Protein AF-A0A2K3L8I5-F1 (afdb_monomer_lite)

InterPro domains:
  IPR056755 dsRNA binding domain [PF24995] (23-91)

Foldseek 3Di:
DDDDPDPPPDPPDPDDQLLRVCCVVQNPQKDKDKDWDWDFDPPDDPPDPDRDTDQTWIKIWIGHPVDIDIFDTHNDRVVNSSRRSVVVVVVVVVVVVVVVPD

Structure (mmCIF, N/CA/C/O backbone):
data_AF-A0A2K3L8I5-F1
#
_entry.id   AF-A0A2K3L8I5-F1
#
loop_
_atom_site.group_PDB
_atom_site.id
_atom_site.type_symbol
_atom_site.label_atom_id
_atom_site.label_alt_id
_atom_site.label_comp_id
_atom_site.label_asym_id
_atom_site.label_entity_id
_atom_site.label_seq_id
_atom_site.pdbx_PDB_ins_code
_atom_site.Cartn_x
_atom_site.Cartn_y
_atom_site.Cartn_z
_atom_site.occupancy
_atom_site.B_iso_or_equiv
_atom_site.auth_seq_id
_atom_site.auth_comp_id
_atom_site.auth_asym_id
_atom_site.auth_atom_id
_atom_site.pdbx_PDB_model_num
ATOM 1 N N . MET A 1 1 ? 7.450 28.477 50.857 1.00 44.06 1 MET A N 1
ATOM 2 C CA . MET A 1 1 ? 7.289 27.046 50.527 1.00 44.06 1 MET A CA 1
ATOM 3 C C . MET A 1 1 ? 6.580 26.993 49.181 1.00 44.06 1 MET A C 1
ATOM 5 O O . MET A 1 1 ? 5.362 27.071 49.145 1.00 44.06 1 MET A O 1
ATOM 9 N N . GLU A 1 2 ? 7.333 27.034 48.082 1.00 43.00 2 GLU A N 1
ATOM 10 C CA . GLU A 1 2 ? 6.768 27.037 46.725 1.00 43.00 2 GLU A CA 1
ATOM 11 C C . GLU A 1 2 ? 6.239 25.645 46.363 1.00 43.00 2 GLU A C 1
ATOM 13 O O . GLU A 1 2 ? 6.959 24.645 46.414 1.00 43.00 2 GLU A O 1
ATOM 18 N N . THR A 1 3 ? 4.957 25.583 46.016 1.00 41.69 3 THR A N 1
ATOM 19 C CA . THR A 1 3 ? 4.267 24.403 45.498 1.00 41.69 3 THR A CA 1
ATOM 20 C C . THR A 1 3 ? 4.784 24.099 44.096 1.00 41.69 3 THR A C 1
ATOM 22 O O . THR A 1 3 ? 4.517 24.828 43.145 1.00 41.69 3 THR A O 1
ATOM 25 N N . LYS A 1 4 ? 5.540 23.008 43.963 1.00 43.47 4 LYS A N 1
ATOM 26 C CA . LYS A 1 4 ? 5.978 22.478 42.671 1.00 43.47 4 LYS A CA 1
ATOM 27 C C . LYS A 1 4 ? 4.760 21.922 41.931 1.00 43.47 4 LYS A C 1
ATOM 29 O O . LYS A 1 4 ? 4.215 20.890 42.314 1.00 43.47 4 LYS A O 1
ATOM 34 N N . GLU A 1 5 ? 4.341 22.609 40.873 1.00 50.31 5 GLU A N 1
ATOM 35 C CA . GLU A 1 5 ? 3.359 22.101 39.920 1.00 50.31 5 GLU A CA 1
ATOM 36 C C . GLU A 1 5 ? 3.901 20.834 39.253 1.00 50.31 5 GLU A C 1
ATOM 38 O O . GLU A 1 5 ? 4.870 20.845 38.488 1.00 50.31 5 GLU A O 1
ATOM 43 N N . GLN A 1 6 ? 3.269 19.707 39.562 1.00 45.47 6 GLN A N 1
ATOM 44 C CA . GLN A 1 6 ? 3.564 18.433 38.936 1.00 45.47 6 GLN A CA 1
ATOM 45 C C . GLN A 1 6 ? 2.909 18.414 37.551 1.00 45.47 6 GLN A C 1
ATOM 47 O O . GLN A 1 6 ? 1.729 18.096 37.412 1.00 45.47 6 GLN A O 1
ATOM 52 N N . ARG A 1 7 ? 3.675 18.768 36.509 1.00 52.22 7 ARG A N 1
ATOM 53 C CA . ARG A 1 7 ? 3.277 18.522 35.113 1.00 52.22 7 ARG A CA 1
ATOM 54 C C . ARG A 1 7 ? 3.022 17.028 34.941 1.00 52.22 7 ARG A C 1
ATOM 56 O O . ARG A 1 7 ? 3.957 16.229 34.915 1.00 52.22 7 ARG A O 1
ATOM 63 N N . VAL A 1 8 ? 1.752 16.663 34.796 1.00 47.78 8 VAL A N 1
ATOM 64 C CA . VAL A 1 8 ? 1.338 15.331 34.362 1.00 47.78 8 VAL A CA 1
ATOM 65 C C . VAL A 1 8 ? 1.865 15.137 32.941 1.00 47.78 8 VAL A C 1
ATOM 67 O O . VAL A 1 8 ? 1.308 15.653 31.974 1.00 47.78 8 VAL A O 1
ATOM 70 N N . VAL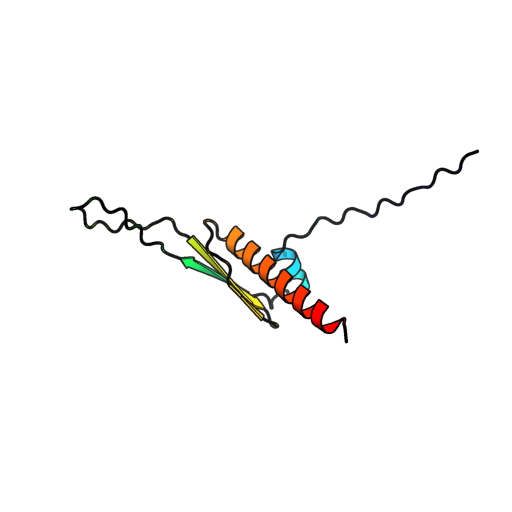 A 1 9 ? 2.989 14.432 32.812 1.00 50.78 9 VAL A N 1
ATOM 71 C CA . VAL A 1 9 ? 3.478 13.953 31.519 1.00 50.78 9 VAL A CA 1
ATOM 72 C C . VAL A 1 9 ? 2.485 12.897 31.054 1.00 50.78 9 VAL A C 1
ATOM 74 O O . VAL A 1 9 ? 2.482 11.772 31.551 1.00 50.78 9 VAL A O 1
ATOM 77 N N . ALA A 1 10 ? 1.611 13.278 30.121 1.00 56.31 10 ALA A N 1
ATOM 78 C CA . ALA A 1 10 ? 0.764 12.326 29.424 1.00 56.31 10 ALA A CA 1
ATOM 79 C C . ALA A 1 10 ? 1.662 11.222 28.826 1.00 56.31 10 ALA A C 1
ATOM 81 O O . ALA A 1 10 ? 2.673 11.545 28.189 1.00 56.31 10 ALA A O 1
ATOM 82 N N . PRO A 1 11 ? 1.350 9.932 29.039 1.00 50.97 11 PRO A N 1
ATOM 83 C CA . PRO A 1 11 ? 2.165 8.853 28.506 1.00 50.97 11 PRO A CA 1
ATOM 84 C C . PRO A 1 11 ? 2.251 8.991 26.984 1.00 50.97 11 PRO A C 1
ATOM 86 O O . PRO A 1 11 ? 1.226 9.068 26.302 1.00 50.97 11 PRO A O 1
ATOM 89 N N . LYS A 1 12 ? 3.482 9.048 26.456 1.00 54.22 12 LYS A N 1
ATOM 90 C CA . LYS A 1 12 ? 3.759 9.067 25.015 1.00 54.22 12 LYS A CA 1
ATOM 91 C C . LYS A 1 12 ? 3.219 7.769 24.416 1.00 54.22 12 LYS A C 1
ATOM 93 O O . LYS A 1 12 ? 3.898 6.745 24.446 1.00 54.22 12 LYS A O 1
ATOM 98 N N . LYS A 1 13 ? 1.984 7.789 23.913 1.00 55.25 13 LYS A N 1
ATOM 99 C CA . LYS A 1 13 ? 1.454 6.678 23.119 1.00 55.25 13 LYS A CA 1
ATOM 100 C C . LYS A 1 13 ? 2.392 6.507 21.917 1.00 55.25 13 LYS A C 1
ATOM 102 O O . LYS A 1 13 ? 2.687 7.514 21.271 1.00 55.25 13 LYS A O 1
ATOM 107 N N . PR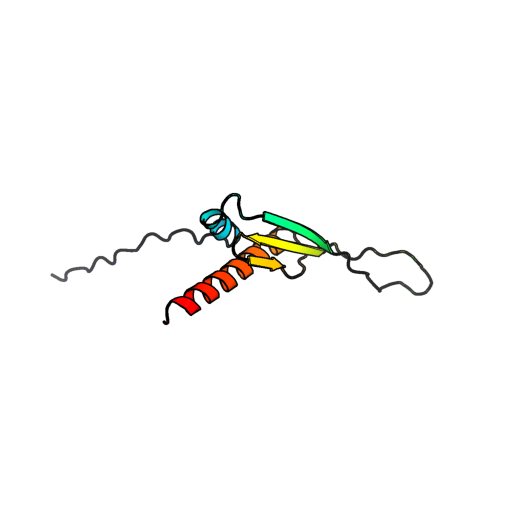O A 1 14 ? 2.899 5.296 21.631 1.00 57.47 14 PRO A N 1
ATOM 108 C CA . PRO A 1 14 ? 3.707 5.078 20.441 1.00 57.47 14 PRO A CA 1
ATOM 109 C C . PRO A 1 14 ? 2.908 5.528 19.217 1.00 57.47 14 PRO A C 1
ATOM 111 O O . PRO A 1 14 ? 1.747 5.145 19.056 1.00 57.47 14 PRO A O 1
ATOM 114 N N . THR A 1 15 ? 3.511 6.380 18.390 1.00 77.25 15 THR A N 1
ATOM 115 C CA . THR A 1 15 ? 2.884 6.868 17.163 1.00 77.25 15 THR A CA 1
ATOM 116 C C . THR A 1 15 ? 2.645 5.666 16.256 1.00 77.25 15 THR A C 1
ATOM 118 O O . THR A 1 15 ? 3.591 5.017 15.807 1.00 77.25 15 THR A O 1
ATOM 121 N N . LEU A 1 16 ? 1.379 5.307 16.053 1.00 86.56 16 LEU A N 1
ATOM 122 C CA . LEU A 1 16 ? 1.022 4.167 15.218 1.00 86.56 16 LEU A CA 1
ATOM 123 C C . LEU A 1 16 ? 1.384 4.467 13.763 1.00 86.56 16 LEU A C 1
ATOM 125 O O . LEU A 1 16 ? 1.156 5.568 13.271 1.00 86.56 16 LEU A O 1
ATOM 129 N N . THR A 1 17 ? 1.926 3.471 13.059 1.00 91.25 17 THR A N 1
ATOM 130 C CA . THR A 1 17 ? 2.157 3.598 11.612 1.00 91.25 17 THR A CA 1
ATOM 131 C C . THR A 1 17 ? 0.823 3.731 10.866 1.00 91.25 17 THR A C 1
ATOM 133 O O . THR A 1 17 ? -0.155 3.125 11.319 1.00 91.25 17 THR A O 1
ATOM 136 N N . PRO A 1 18 ? 0.771 4.402 9.701 1.00 92.75 18 PRO A N 1
ATOM 137 C CA . PRO A 1 18 ? -0.443 4.519 8.889 1.00 92.75 18 PRO A CA 1
ATOM 138 C C . PRO A 1 18 ? -1.180 3.189 8.675 1.00 92.75 18 PRO A C 1
ATOM 140 O O . PRO A 1 18 ? -2.378 3.076 8.943 1.00 92.75 18 PRO A O 1
ATOM 143 N N . LYS A 1 19 ? -0.453 2.123 8.314 1.00 92.69 19 LYS A N 1
ATOM 144 C CA . LYS A 1 19 ? -1.036 0.780 8.138 1.00 92.69 19 LYS A CA 1
ATOM 145 C C . LYS A 1 19 ? -1.691 0.228 9.415 1.00 92.69 19 LYS A C 1
ATOM 147 O O . LYS A 1 19 ? -2.725 -0.435 9.344 1.00 92.69 19 LYS A O 1
ATOM 152 N N . ALA A 1 20 ? -1.112 0.512 10.584 1.00 91.81 20 ALA A N 1
ATOM 153 C CA . ALA A 1 20 ? -1.669 0.102 11.874 1.00 91.81 20 ALA A CA 1
ATOM 154 C C . ALA A 1 20 ? -2.950 0.880 12.214 1.00 91.81 20 ALA A C 1
ATOM 156 O O . ALA A 1 20 ? -3.901 0.282 12.711 1.00 91.81 20 ALA A O 1
ATOM 157 N N . ILE A 1 21 ? -3.002 2.175 11.889 1.00 92.19 21 ILE A N 1
ATOM 158 C CA . ILE A 1 21 ? -4.201 3.011 12.060 1.00 92.19 21 ILE A CA 1
ATOM 159 C C . ILE A 1 21 ? -5.344 2.483 11.183 1.00 92.19 21 ILE A C 1
ATOM 161 O O . ILE A 1 21 ? -6.452 2.269 11.676 1.00 92.19 21 ILE A O 1
ATOM 165 N N . ILE A 1 22 ? -5.070 2.188 9.906 1.00 93.56 22 ILE A N 1
ATOM 166 C CA . ILE A 1 22 ? -6.059 1.590 8.997 1.00 93.56 22 ILE A CA 1
ATOM 167 C C . ILE A 1 22 ? -6.551 0.239 9.524 1.00 93.56 22 ILE A C 1
ATOM 169 O O . ILE A 1 22 ? -7.757 0.001 9.564 1.00 93.56 22 ILE A O 1
ATOM 173 N N . HIS A 1 23 ? -5.648 -0.633 9.977 1.00 93.31 23 HIS A N 1
ATOM 174 C CA . HIS A 1 23 ? -6.041 -1.922 10.545 1.00 93.31 23 HIS A CA 1
ATOM 175 C C . HIS A 1 23 ? -6.882 -1.765 11.822 1.00 93.31 23 HIS A C 1
ATOM 177 O O . HIS A 1 23 ? -7.841 -2.505 12.011 1.00 93.31 23 HIS A O 1
ATOM 183 N N . GLN A 1 24 ? -6.579 -0.792 12.686 1.00 91.75 24 GLN A N 1
ATOM 184 C CA . GLN A 1 24 ? -7.383 -0.527 13.881 1.00 91.75 24 GLN A CA 1
ATOM 185 C C . GLN A 1 24 ? -8.799 -0.046 13.533 1.00 91.75 24 GLN A C 1
ATOM 187 O O . GLN A 1 24 ? -9.748 -0.435 14.211 1.00 91.75 24 GLN A O 1
ATOM 192 N N . LYS A 1 25 ? -8.951 0.781 12.488 1.00 90.69 25 LYS A N 1
ATOM 193 C CA . LYS A 1 25 ? -10.253 1.331 12.082 1.00 90.69 25 LYS A CA 1
ATOM 194 C C . LYS A 1 25 ? -11.099 0.336 11.278 1.00 90.69 25 LYS A C 1
ATOM 196 O O . LYS A 1 25 ? -12.294 0.216 11.520 1.00 90.69 25 LYS A O 1
ATOM 201 N N . PHE A 1 26 ? -10.497 -0.361 10.318 1.00 91.81 26 PHE A N 1
ATOM 202 C CA . PHE A 1 26 ? -11.225 -1.165 9.328 1.00 91.81 26 PHE A CA 1
ATOM 203 C C . PHE A 1 26 ? -11.004 -2.672 9.478 1.00 91.81 26 PHE A C 1
ATOM 205 O O . PHE A 1 26 ? -11.784 -3.465 8.947 1.00 91.81 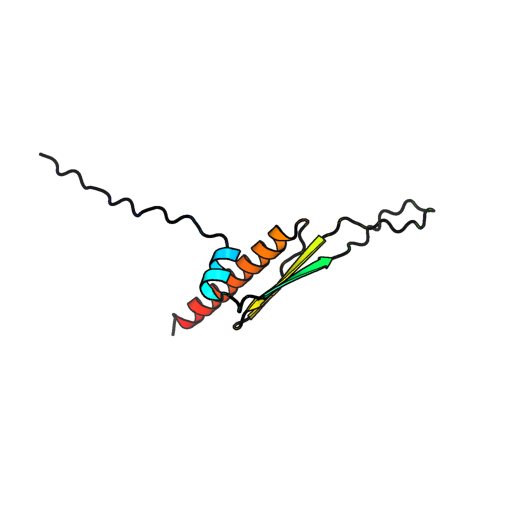26 PHE A O 1
ATOM 212 N N . GLY A 1 27 ? -9.958 -3.089 10.194 1.00 92.44 27 GLY A N 1
ATOM 213 C CA . GLY A 1 27 ? -9.624 -4.493 10.415 1.00 92.44 27 GLY A CA 1
ATOM 214 C C . GLY A 1 27 ? -9.569 -5.287 9.112 1.00 92.44 27 GLY A C 1
ATOM 215 O O . GLY A 1 27 ? -8.847 -4.940 8.180 1.00 92.44 27 GLY A O 1
ATOM 216 N N . LYS A 1 28 ? -10.383 -6.345 9.048 1.00 94.19 28 LYS A N 1
ATOM 217 C CA . LYS A 1 28 ? -10.488 -7.254 7.895 1.00 94.19 28 LYS A CA 1
ATOM 218 C C . LYS A 1 28 ? -11.084 -6.603 6.644 1.00 94.19 28 LYS A C 1
ATOM 220 O O . LYS A 1 28 ? -10.951 -7.164 5.564 1.00 94.19 28 LYS A O 1
ATOM 225 N N . ASN A 1 29 ? -11.717 -5.439 6.781 1.00 94.31 29 ASN A N 1
ATOM 226 C CA . ASN A 1 29 ? -12.314 -4.714 5.663 1.00 94.31 29 ASN A CA 1
ATOM 227 C C . ASN A 1 29 ? -11.303 -3.812 4.935 1.00 94.31 29 ASN A C 1
ATOM 229 O O . ASN A 1 29 ? -11.675 -3.150 3.973 1.00 94.31 29 ASN A O 1
ATOM 233 N N . ALA A 1 30 ? -10.045 -3.758 5.389 1.00 96.25 30 ALA A N 1
ATOM 234 C CA . ALA A 1 30 ? -8.964 -3.104 4.663 1.00 96.25 30 ALA A CA 1
ATOM 235 C C . ALA A 1 30 ? -8.221 -4.110 3.783 1.00 96.25 30 ALA A C 1
ATOM 237 O O . ALA A 1 30 ? -7.482 -4.960 4.286 1.00 96.25 30 ALA A O 1
ATOM 238 N N . TYR A 1 31 ? -8.389 -3.987 2.468 1.00 97.62 31 TYR A N 1
ATOM 239 C CA . TYR A 1 31 ? -7.773 -4.886 1.500 1.00 97.62 31 TYR A CA 1
ATOM 240 C C . TYR A 1 31 ? -6.663 -4.178 0.720 1.00 97.62 31 TYR A C 1
ATOM 242 O O . TYR A 1 31 ? -6.901 -3.184 0.037 1.00 97.62 31 TYR A O 1
ATOM 250 N N . TYR A 1 32 ? -5.439 -4.696 0.842 1.00 97.75 32 TYR A N 1
ATOM 251 C CA . TYR A 1 32 ? -4.251 -4.177 0.166 1.00 97.75 32 TYR A CA 1
ATOM 252 C C . TYR A 1 32 ? -3.903 -5.075 -1.022 1.00 97.75 32 TYR A C 1
ATOM 254 O O . TYR A 1 32 ? -3.662 -6.270 -0.848 1.00 97.75 32 TYR A O 1
ATOM 262 N N . VAL A 1 33 ? -3.818 -4.486 -2.212 1.00 98.19 33 VAL A N 1
ATOM 263 C CA . VAL A 1 33 ? -3.386 -5.153 -3.445 1.00 98.19 33 VAL A CA 1
ATOM 264 C C . VAL A 1 33 ? -2.112 -4.489 -3.934 1.00 98.19 33 VAL A C 1
ATOM 266 O O . VAL A 1 33 ? -2.139 -3.327 -4.330 1.00 98.19 33 VAL A O 1
ATOM 269 N N . VAL A 1 34 ? -0.999 -5.221 -3.913 1.00 97.88 34 VAL A N 1
ATOM 270 C CA . VAL A 1 34 ? 0.292 -4.723 -4.399 1.00 97.88 34 VAL A CA 1
ATOM 271 C C . VAL A 1 34 ? 0.582 -5.299 -5.778 1.00 97.88 34 VAL A C 1
ATOM 273 O O . VAL A 1 34 ? 0.741 -6.510 -5.932 1.00 97.88 34 VAL A O 1
ATOM 276 N N . GLU A 1 35 ? 0.702 -4.417 -6.761 1.00 96.81 35 GLU A N 1
ATOM 277 C CA . GLU A 1 35 ? 1.031 -4.736 -8.147 1.00 96.81 35 GLU A CA 1
ATOM 278 C C . GLU A 1 35 ? 2.488 -4.377 -8.445 1.00 96.81 35 GLU A C 1
ATOM 280 O O . GLU A 1 35 ? 3.011 -3.379 -7.939 1.00 96.81 35 GLU A O 1
ATOM 285 N N . GLU A 1 36 ? 3.142 -5.170 -9.293 1.00 94.38 36 GLU A N 1
ATOM 286 C CA . GLU A 1 36 ? 4.447 -4.825 -9.852 1.00 94.38 36 GLU A CA 1
ATOM 287 C C . GLU A 1 36 ? 4.262 -3.999 -11.130 1.00 94.38 36 GLU A C 1
ATOM 289 O O . GLU A 1 36 ? 3.611 -4.426 -12.084 1.00 94.38 36 GLU A O 1
ATOM 294 N N . VAL A 1 37 ? 4.857 -2.811 -11.152 1.00 91.62 37 VAL A N 1
ATOM 295 C CA . VAL A 1 37 ? 4.869 -1.904 -12.295 1.00 91.62 37 VAL A CA 1
ATOM 296 C C . VAL A 1 37 ? 6.222 -2.034 -12.984 1.00 91.62 37 VAL A C 1
ATOM 298 O O . VAL A 1 37 ? 7.254 -1.607 -12.461 1.00 91.62 37 VAL 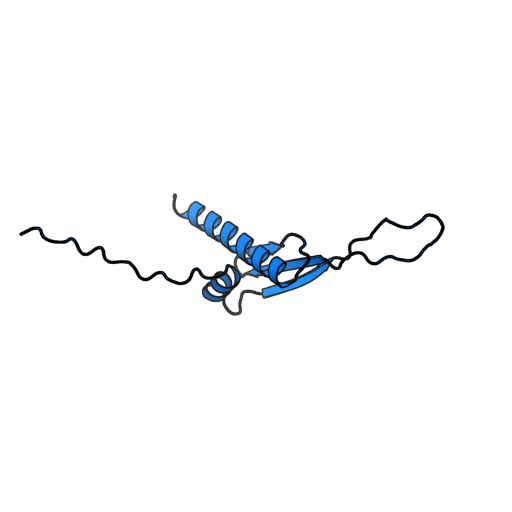A O 1
ATOM 301 N N . LYS A 1 38 ? 6.221 -2.645 -14.171 1.00 83.38 38 LYS A N 1
ATOM 302 C CA . LYS A 1 38 ? 7.421 -2.770 -15.002 1.00 83.38 38 LYS A CA 1
ATOM 303 C C . LYS A 1 38 ? 7.708 -1.440 -15.680 1.00 83.38 38 LYS A C 1
ATOM 305 O O . LYS A 1 38 ? 6.904 -0.965 -16.480 1.00 83.38 38 LYS A O 1
ATOM 310 N N . GLN A 1 39 ? 8.869 -0.863 -15.397 1.00 72.88 39 GLN A N 1
ATOM 311 C CA . GLN A 1 39 ? 9.353 0.288 -16.144 1.00 72.88 39 GLN A CA 1
ATOM 312 C C . GLN A 1 39 ? 10.145 -0.206 -17.358 1.00 72.88 39 GLN A C 1
ATOM 314 O O . GLN A 1 39 ? 11.086 -0.992 -17.226 1.00 72.88 39 GLN A O 1
ATOM 319 N N . VAL A 1 40 ? 9.750 0.233 -18.554 1.00 69.62 40 VAL A N 1
ATOM 320 C CA . VAL A 1 40 ? 10.532 -0.024 -19.766 1.00 69.62 40 VAL A CA 1
ATOM 321 C C . VAL A 1 40 ? 11.766 0.870 -19.702 1.00 69.62 40 VAL A C 1
ATOM 323 O O . VAL A 1 40 ? 11.666 2.086 -19.861 1.00 69.62 40 VAL A O 1
ATOM 326 N N . CYS A 1 41 ? 12.934 0.284 -19.445 1.00 61.91 41 CYS A N 1
ATOM 327 C CA . CYS A 1 41 ? 14.195 1.002 -19.574 1.00 61.91 41 CYS A CA 1
ATOM 328 C C . CYS A 1 41 ? 14.509 1.157 -21.065 1.00 61.91 41 CYS A C 1
ATOM 330 O O . CYS A 1 41 ? 14.910 0.206 -21.727 1.00 61.91 41 CYS A O 1
ATOM 332 N N . GLN A 1 42 ? 14.334 2.367 -21.600 1.00 61.94 42 GLN A N 1
ATOM 333 C CA . GLN A 1 42 ? 14.704 2.709 -22.981 1.00 61.94 42 GLN A CA 1
ATOM 334 C C . GLN A 1 42 ? 16.219 2.927 -23.169 1.00 61.94 42 GLN A C 1
ATOM 336 O O . GLN A 1 42 ? 16.651 3.450 -24.190 1.00 61.94 42 GLN A O 1
ATOM 341 N N . THR A 1 43 ? 17.056 2.519 -22.214 1.00 62.12 43 THR A N 1
ATOM 342 C CA . THR A 1 43 ? 18.519 2.599 -22.321 1.00 62.12 43 THR A CA 1
ATOM 343 C C . THR A 1 43 ? 19.075 1.370 -23.039 1.00 62.12 43 THR A C 1
ATOM 345 O O . THR A 1 43 ? 19.893 0.627 -22.503 1.00 62.12 43 THR A O 1
ATOM 348 N N . GLY A 1 44 ? 18.594 1.122 -24.256 1.00 59.41 44 GLY A N 1
ATOM 349 C CA . GLY A 1 44 ? 19.194 0.134 -25.145 1.00 59.41 44 GLY A CA 1
ATOM 350 C C . GLY A 1 44 ? 20.427 0.732 -25.814 1.00 59.41 44 GLY A C 1
ATOM 351 O O . GLY A 1 44 ? 20.354 1.812 -26.395 1.00 59.41 44 GLY A O 1
ATOM 352 N N . CYS A 1 45 ? 21.561 0.035 -25.754 1.00 60.72 45 CYS A N 1
ATOM 353 C CA . CYS A 1 45 ? 22.687 0.336 -26.634 1.00 60.72 45 CYS A CA 1
ATOM 354 C C . CYS A 1 45 ? 22.214 0.102 -28.086 1.00 60.72 45 CYS A C 1
ATOM 356 O O . CYS A 1 45 ? 21.669 -0.976 -28.359 1.00 60.72 45 CYS A O 1
ATOM 358 N N . PRO A 1 46 ? 22.343 1.074 -29.009 1.00 69.12 46 PRO A N 1
ATOM 359 C CA . PRO A 1 46 ? 21.869 0.899 -30.378 1.00 69.12 46 PRO A CA 1
ATOM 360 C C . PRO A 1 46 ? 22.546 -0.326 -31.012 1.00 69.12 46 PRO A C 1
ATOM 362 O O . PRO A 1 46 ? 23.768 -0.423 -31.033 1.00 69.12 46 PRO A O 1
ATOM 365 N N . GLY A 1 47 ? 21.743 -1.283 -31.488 1.00 70.38 47 GLY A N 1
ATOM 366 C CA . GLY A 1 47 ? 22.220 -2.535 -32.097 1.00 70.38 47 GLY A CA 1
ATOM 367 C C . GLY A 1 47 ? 22.069 -3.798 -31.238 1.00 70.38 47 GLY A C 1
ATOM 368 O O . GLY A 1 47 ? 22.244 -4.894 -31.762 1.00 70.38 47 GLY A O 1
ATOM 369 N N . LEU A 1 48 ? 21.679 -3.687 -29.962 1.00 65.75 48 LEU A N 1
ATOM 370 C CA . LEU A 1 48 ? 21.352 -4.836 -29.107 1.00 65.75 48 LEU A CA 1
ATOM 371 C C . LEU A 1 48 ? 19.879 -4.772 -28.688 1.00 65.75 48 LEU A C 1
ATOM 373 O O . LEU A 1 48 ? 19.518 -4.071 -27.745 1.00 65.75 48 LEU A O 1
ATOM 377 N N . SER A 1 49 ? 19.014 -5.519 -29.378 1.00 62.78 49 SER A N 1
ATOM 378 C CA . SER A 1 49 ? 17.607 -5.690 -28.982 1.00 62.78 49 SER A CA 1
ATOM 379 C C . SER A 1 49 ? 17.497 -6.692 -27.823 1.00 62.78 49 SER A C 1
ATOM 381 O O . SER A 1 49 ? 16.975 -7.793 -27.969 1.00 62.78 49 SER A O 1
ATOM 383 N N . ILE A 1 50 ? 18.067 -6.339 -26.668 1.00 67.88 50 ILE A N 1
ATOM 384 C CA . ILE A 1 50 ? 17.909 -7.099 -25.425 1.00 67.88 50 ILE A CA 1
ATOM 385 C C . ILE A 1 50 ? 16.886 -6.350 -24.570 1.00 67.88 50 ILE A C 1
ATOM 387 O O . ILE A 1 50 ? 17.148 -5.203 -24.198 1.00 67.88 50 ILE A O 1
ATOM 391 N N . PRO A 1 51 ? 15.739 -6.964 -24.228 1.00 63.38 51 PRO A N 1
ATOM 392 C CA . PRO A 1 51 ? 14.811 -6.386 -23.268 1.00 63.38 51 PRO A CA 1
ATOM 393 C C . PRO A 1 51 ? 15.506 -6.212 -21.911 1.00 63.38 51 PRO A C 1
ATOM 395 O O . PRO A 1 51 ? 15.666 -7.166 -21.153 1.00 63.38 51 PRO A O 1
ATOM 398 N N . GLN A 1 52 ? 15.940 -4.993 -21.594 1.00 66.81 52 GLN A N 1
ATOM 399 C CA . GLN A 1 52 ? 16.380 -4.656 -20.246 1.00 66.81 52 GLN A CA 1
ATOM 400 C C . GLN A 1 52 ? 15.131 -4.415 -19.402 1.00 66.81 52 GLN A C 1
ATOM 402 O O . GLN A 1 52 ? 14.468 -3.382 -19.517 1.00 66.81 52 GLN A O 1
ATOM 407 N N . THR A 1 53 ? 14.769 -5.392 -18.572 1.00 67.00 53 THR A N 1
ATOM 408 C CA . THR A 1 53 ? 13.747 -5.179 -17.545 1.00 67.00 53 THR A CA 1
ATOM 409 C C . THR A 1 53 ? 14.272 -4.136 -16.568 1.00 67.00 53 THR A C 1
ATOM 411 O O . THR A 1 53 ? 15.268 -4.378 -15.885 1.00 67.00 53 THR A O 1
ATOM 414 N N . GLY A 1 54 ? 13.626 -2.970 -16.531 1.00 68.81 54 GLY A N 1
ATOM 415 C CA . GLY A 1 54 ? 13.936 -1.932 -15.557 1.00 68.81 54 GLY A CA 1
ATOM 416 C C . GLY A 1 54 ? 13.684 -2.398 -14.120 1.00 68.81 54 GLY A C 1
ATOM 417 O O . GLY A 1 54 ? 13.107 -3.468 -13.904 1.00 68.81 54 GLY A O 1
ATOM 418 N N . PRO A 1 55 ? 14.112 -1.613 -13.116 1.00 76.94 55 PRO A N 1
ATOM 419 C CA . PRO A 1 55 ? 13.881 -1.952 -11.718 1.00 76.94 55 PRO A CA 1
ATOM 420 C C . PRO A 1 55 ? 12.384 -2.155 -11.455 1.00 76.94 55 PRO A C 1
ATOM 422 O O . PRO A 1 55 ? 11.559 -1.333 -11.854 1.00 76.94 55 PRO A O 1
ATOM 425 N N . CYS A 1 56 ? 12.040 -3.249 -10.774 1.00 84.69 56 CYS A N 1
ATOM 426 C CA . CYS A 1 56 ? 10.670 -3.541 -10.368 1.00 84.69 56 CYS A CA 1
ATOM 427 C C . CYS A 1 56 ? 10.172 -2.434 -9.433 1.00 84.69 56 CYS A C 1
ATOM 429 O O . CYS A 1 56 ? 10.728 -2.228 -8.348 1.00 84.69 56 CYS A O 1
ATOM 431 N N . LEU A 1 57 ? 9.128 -1.723 -9.851 1.00 93.81 57 LEU A N 1
ATOM 432 C CA . LEU A 1 57 ? 8.411 -0.787 -8.998 1.00 93.81 57 LEU A CA 1
ATOM 433 C C . LEU A 1 57 ? 7.133 -1.441 -8.482 1.00 93.81 57 LEU A C 1
ATOM 435 O O . LEU A 1 57 ? 6.622 -2.390 -9.068 1.00 93.81 57 LEU A O 1
ATOM 439 N N . TYR A 1 58 ? 6.605 -0.925 -7.384 1.00 96.56 58 TYR A N 1
ATOM 440 C CA . TYR A 1 58 ? 5.422 -1.446 -6.721 1.00 96.56 58 TYR A CA 1
ATOM 441 C C . TYR A 1 58 ? 4.410 -0.342 -6.514 1.00 96.56 58 TYR A C 1
ATOM 443 O O . TYR A 1 58 ? 4.763 0.758 -6.095 1.00 96.56 58 TYR A O 1
ATOM 451 N N . ARG A 1 59 ? 3.148 -0.663 -6.752 1.00 97.69 59 ARG A N 1
ATOM 452 C CA . ARG A 1 59 ? 2.012 0.212 -6.483 1.00 97.69 59 ARG A CA 1
ATOM 453 C C . ARG A 1 59 ? 1.025 -0.540 -5.615 1.00 97.69 59 ARG A C 1
ATOM 455 O O . ARG A 1 59 ? 0.808 -1.728 -5.838 1.00 97.69 59 ARG A O 1
ATOM 462 N N . CYS A 1 60 ? 0.444 0.132 -4.632 1.00 98.56 60 CYS A N 1
ATOM 463 C CA . CYS A 1 60 ? -0.548 -0.466 -3.758 1.00 98.56 60 CYS A CA 1
ATOM 464 C C . CYS A 1 60 ? -1.907 0.195 -3.967 1.00 98.56 60 CYS A C 1
ATOM 466 O O . CYS A 1 60 ? -2.042 1.410 -3.835 1.00 98.56 60 CYS A O 1
ATOM 468 N N . THR A 1 61 ? -2.920 -0.622 -4.223 1.00 98.50 61 THR A N 1
ATOM 469 C CA . THR A 1 61 ? -4.325 -0.234 -4.132 1.00 98.50 61 THR A CA 1
ATOM 470 C C . THR A 1 61 ? -4.843 -0.650 -2.761 1.00 98.50 61 THR A C 1
ATOM 472 O O . THR A 1 61 ? -4.778 -1.828 -2.410 1.00 98.50 61 THR A O 1
ATOM 475 N N . LEU A 1 62 ? -5.338 0.304 -1.976 1.00 98.12 62 LEU A N 1
ATOM 476 C CA . LEU A 1 62 ? -6.011 0.050 -0.704 1.00 98.12 62 LEU A CA 1
ATOM 477 C C . LEU A 1 62 ? -7.512 0.278 -0.883 1.00 98.12 62 LEU A C 1
ATOM 479 O O . LEU A 1 62 ? -7.956 1.403 -1.122 1.00 98.12 62 LEU A O 1
ATOM 483 N N . GLN A 1 63 ? -8.276 -0.802 -0.757 1.00 97.56 63 GLN A N 1
ATOM 484 C CA . GLN A 1 63 ? -9.734 -0.793 -0.774 1.00 97.56 63 GLN A CA 1
ATOM 485 C C . GLN A 1 63 ? -10.253 -0.803 0.665 1.00 97.56 63 GLN A C 1
ATOM 487 O O . GLN A 1 63 ? -9.890 -1.670 1.465 1.00 97.56 63 GLN A O 1
ATOM 492 N N . LEU A 1 64 ? -11.094 0.175 0.982 1.00 95.12 64 LEU A N 1
ATOM 493 C CA . LEU A 1 64 ? -11.818 0.318 2.240 1.00 95.12 64 LEU A CA 1
ATOM 494 C C . LEU A 1 64 ? -13.324 0.356 1.928 1.00 95.12 64 LEU A C 1
ATOM 496 O O . LEU A 1 64 ? -13.697 0.686 0.802 1.00 95.12 64 LEU A O 1
ATOM 500 N N . PRO A 1 65 ? -14.211 0.110 2.908 1.00 92.00 65 PRO A N 1
ATOM 501 C CA . PRO A 1 65 ? -15.656 0.254 2.703 1.00 92.00 65 PRO A CA 1
ATOM 502 C C . PRO A 1 65 ? -16.073 1.652 2.229 1.00 92.00 65 PRO A C 1
ATOM 504 O O . PRO A 1 65 ? -17.059 1.803 1.520 1.00 92.00 65 PRO A O 1
ATOM 507 N N . GLU A 1 66 ? -15.323 2.673 2.645 1.00 87.81 66 GLU A N 1
ATOM 508 C CA . GLU A 1 66 ? -15.636 4.084 2.407 1.00 87.81 66 GLU A CA 1
ATOM 509 C C . GLU A 1 66 ? -15.040 4.602 1.089 1.00 87.81 66 GLU A C 1
ATOM 511 O O . GLU A 1 66 ? -15.596 5.506 0.471 1.00 87.81 66 GLU A O 1
ATOM 516 N N . LEU A 1 67 ? -13.884 4.074 0.673 1.00 92.75 67 LEU A N 1
ATOM 517 C CA . LEU A 1 67 ? -13.127 4.602 -0.458 1.00 92.75 67 LEU A CA 1
ATOM 518 C C . LEU A 1 67 ? -12.095 3.607 -0.988 1.00 92.75 67 LEU A C 1
ATOM 520 O O . LEU A 1 67 ? -11.742 2.625 -0.341 1.00 92.75 67 LEU A O 1
ATOM 524 N N . THR A 1 68 ? -11.542 3.919 -2.155 1.00 96.25 68 THR A N 1
ATOM 525 C CA . THR A 1 68 ? -10.345 3.260 -2.682 1.00 96.25 68 THR A CA 1
ATOM 526 C C . THR A 1 68 ? -9.267 4.303 -2.953 1.00 96.25 68 THR A C 1
ATOM 528 O O . THR A 1 68 ? -9.546 5.364 -3.518 1.00 96.25 68 THR A O 1
ATOM 531 N N . VAL A 1 69 ? -8.031 4.006 -2.555 1.00 96.94 69 VAL A N 1
ATOM 532 C CA . VAL A 1 69 ? -6.849 4.799 -2.917 1.00 96.94 69 VAL A CA 1
ATOM 533 C C . VAL A 1 69 ? -5.823 3.941 -3.633 1.00 96.94 69 VAL A C 1
ATOM 535 O O . VAL A 1 69 ? -5.730 2.737 -3.409 1.00 96.94 69 VAL A O 1
ATOM 538 N N . VAL A 1 70 ? -5.040 4.590 -4.484 1.00 98.06 70 VAL A N 1
ATOM 539 C CA . VAL A 1 70 ? -3.935 3.984 -5.219 1.00 98.06 70 VAL A CA 1
ATOM 540 C C . VAL A 1 70 ? -2.697 4.819 -4.929 1.00 98.06 70 VAL A C 1
ATOM 542 O O . VAL A 1 70 ? -2.734 6.033 -5.125 1.00 98.06 70 VAL A O 1
ATOM 545 N N . SER A 1 71 ? -1.634 4.185 -4.437 1.00 98.00 71 SER A N 1
ATOM 546 C CA . SER A 1 71 ? -0.363 4.855 -4.159 1.00 98.00 71 SER A CA 1
ATOM 547 C C . SER A 1 71 ? 0.360 5.260 -5.446 1.00 98.00 71 SER A C 1
ATOM 549 O O . SER A 1 71 ? 0.080 4.750 -6.534 1.00 98.00 71 SER A O 1
ATOM 551 N N . GLU A 1 72 ? 1.389 6.091 -5.309 1.00 96.75 72 GLU A N 1
ATOM 552 C CA . GLU A 1 72 ? 2.436 6.196 -6.327 1.00 96.75 72 GLU A CA 1
ATOM 553 C C . GLU A 1 72 ? 3.242 4.884 -6.443 1.00 96.75 72 GLU A C 1
ATOM 555 O O . GLU A 1 72 ? 2.969 3.884 -5.766 1.00 96.75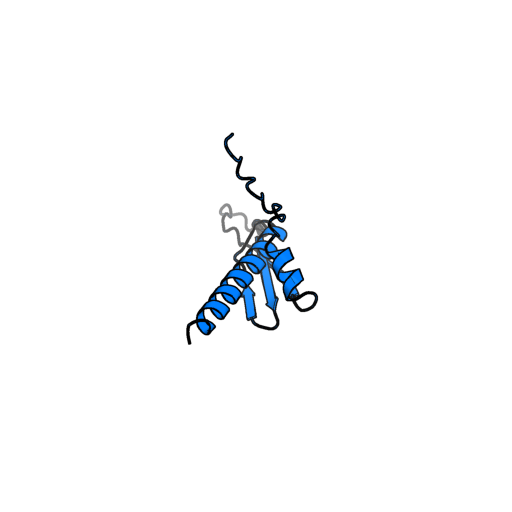 72 GLU A O 1
ATOM 560 N N . THR A 1 73 ? 4.239 4.869 -7.328 1.00 95.88 73 THR A N 1
ATOM 561 C CA . THR A 1 73 ? 5.148 3.733 -7.498 1.00 95.88 73 THR A CA 1
ATOM 562 C C . THR A 1 73 ? 6.371 3.840 -6.592 1.00 95.88 73 THR A C 1
ATOM 564 O O . THR A 1 73 ? 7.073 4.848 -6.609 1.00 95.88 73 THR A O 1
ATOM 567 N N . PHE A 1 74 ? 6.698 2.763 -5.882 1.00 95.75 74 PHE A N 1
ATOM 568 C CA . PHE A 1 74 ? 7.824 2.689 -4.950 1.00 95.75 74 PHE A CA 1
ATOM 569 C C . PHE A 1 74 ? 8.746 1.515 -5.267 1.00 95.75 74 PHE A C 1
ATOM 571 O O . PHE A 1 74 ? 8.325 0.498 -5.802 1.00 95.75 74 PHE A O 1
ATOM 578 N N . LYS A 1 75 ? 10.016 1.599 -4.860 1.00 94.06 75 LYS A N 1
ATOM 579 C CA . LYS A 1 75 ? 10.980 0.491 -5.019 1.00 94.06 75 LYS A CA 1
ATOM 580 C C . LYS A 1 75 ? 10.737 -0.677 -4.054 1.00 94.06 75 LYS A C 1
ATOM 582 O O . LYS A 1 75 ? 11.290 -1.754 -4.250 1.00 94.06 75 LYS A O 1
ATOM 587 N N . LYS A 1 76 ? 9.944 -0.480 -2.994 1.00 95.31 76 LYS A N 1
ATOM 588 C CA . LYS A 1 76 ? 9.632 -1.506 -1.987 1.00 95.31 76 LYS A CA 1
ATOM 589 C C . LYS A 1 76 ? 8.122 -1.637 -1.812 1.00 95.31 76 LYS A C 1
ATOM 591 O O . LYS A 1 76 ? 7.435 -0.634 -1.648 1.00 95.31 76 LYS A O 1
ATOM 596 N N . LYS A 1 77 ? 7.625 -2.878 -1.731 1.00 95.94 77 LYS A N 1
ATOM 597 C CA . LYS A 1 77 ? 6.201 -3.177 -1.472 1.00 95.94 77 LYS A CA 1
ATOM 598 C C . LYS A 1 77 ? 5.675 -2.493 -0.208 1.00 95.94 77 LYS A C 1
ATOM 600 O O . LYS A 1 77 ? 4.620 -1.877 -0.231 1.00 95.94 77 LYS A O 1
ATOM 605 N N . LYS A 1 78 ? 6.451 -2.562 0.880 1.00 96.44 78 LYS A N 1
ATOM 606 C CA . LYS A 1 78 ? 6.084 -1.975 2.177 1.00 96.44 78 LYS A CA 1
ATOM 607 C C . LYS A 1 78 ? 5.877 -0.460 2.100 1.00 96.44 78 LYS A C 1
ATOM 609 O O . LYS A 1 78 ? 4.994 0.054 2.776 1.00 96.44 78 LYS A O 1
ATOM 614 N N . ASP A 1 79 ? 6.669 0.234 1.285 1.00 96.88 79 ASP A N 1
ATOM 615 C CA . ASP A 1 79 ? 6.574 1.689 1.143 1.00 96.88 79 ASP A CA 1
ATOM 616 C C . ASP A 1 79 ? 5.301 2.060 0.366 1.00 96.88 79 ASP A C 1
ATOM 618 O O . ASP A 1 79 ? 4.573 2.954 0.786 1.00 96.88 79 ASP A O 1
ATOM 622 N N . ALA A 1 80 ? 4.956 1.293 -0.678 1.00 97.88 80 ALA A N 1
ATOM 623 C CA . ALA A 1 80 ? 3.688 1.448 -1.395 1.00 97.88 80 ALA A CA 1
ATOM 624 C C . ALA A 1 80 ? 2.469 1.213 -0.483 1.00 97.88 80 ALA A C 1
ATOM 626 O O . ALA A 1 80 ? 1.514 1.984 -0.511 1.00 97.88 80 ALA A O 1
ATOM 627 N N . GLU A 1 81 ? 2.508 0.181 0.367 1.00 97.88 81 GLU A N 1
ATOM 628 C CA . GLU A 1 81 ? 1.437 -0.089 1.336 1.00 97.88 81 GLU A CA 1
ATOM 629 C C . GLU A 1 81 ? 1.292 1.024 2.383 1.00 97.88 81 GLU A C 1
ATOM 631 O O . GLU A 1 81 ? 0.170 1.408 2.715 1.00 97.88 81 GLU A O 1
ATOM 636 N N . GLN A 1 82 ? 2.406 1.540 2.917 1.00 97.38 82 GLN A N 1
ATOM 637 C CA . GLN A 1 82 ? 2.372 2.648 3.879 1.00 97.38 82 GLN A CA 1
ATOM 638 C C . GLN A 1 82 ? 1.837 3.925 3.230 1.00 97.38 82 GLN A C 1
ATOM 640 O O . GLN A 1 82 ? 0.975 4.569 3.819 1.00 97.38 82 GLN A O 1
ATOM 645 N N . SER A 1 83 ? 2.276 4.237 2.008 1.00 97.75 83 SER A N 1
ATOM 646 C CA . SER A 1 83 ? 1.784 5.386 1.243 1.00 97.75 83 SER A CA 1
ATOM 647 C C . SER A 1 83 ? 0.281 5.284 0.969 1.00 97.75 83 SER A C 1
ATOM 649 O O . SER A 1 83 ? -0.454 6.234 1.225 1.00 97.75 83 SER A O 1
ATOM 651 N N . ALA A 1 84 ? -0.218 4.117 0.543 1.00 98.00 84 ALA A N 1
ATOM 652 C CA . ALA A 1 84 ? -1.656 3.914 0.364 1.00 98.00 84 ALA A CA 1
ATOM 653 C C . ALA A 1 84 ? -2.432 4.117 1.680 1.00 98.00 84 ALA A C 1
ATOM 655 O O . ALA A 1 84 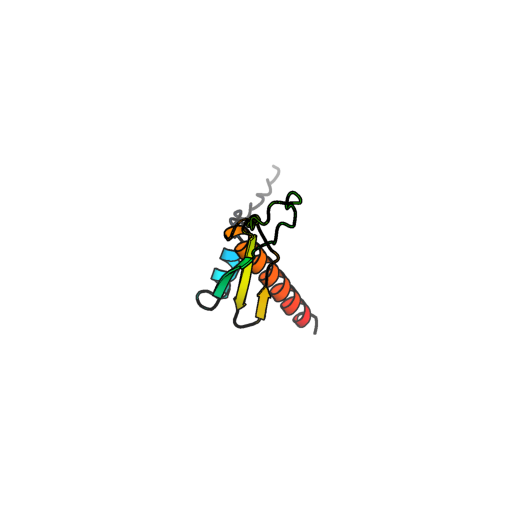? -3.493 4.740 1.687 1.00 98.00 84 ALA A O 1
ATOM 656 N N . ALA A 1 85 ? -1.903 3.633 2.807 1.00 96.81 85 ALA A N 1
ATOM 657 C CA . ALA A 1 85 ? -2.528 3.834 4.111 1.00 96.81 85 ALA A CA 1
ATOM 658 C C . ALA A 1 85 ? -2.536 5.312 4.542 1.00 96.81 85 ALA A C 1
ATOM 660 O O . ALA A 1 85 ? -3.539 5.782 5.072 1.00 96.81 85 ALA A O 1
ATOM 661 N N . GLU A 1 86 ? -1.454 6.047 4.290 1.00 95.81 86 GLU A N 1
ATOM 662 C CA . GLU A 1 86 ? -1.345 7.483 4.570 1.00 95.81 86 GLU A CA 1
ATOM 663 C C . GLU A 1 86 ? -2.351 8.294 3.743 1.00 95.81 86 GLU A C 1
ATOM 665 O O . GLU A 1 86 ? -3.162 9.020 4.314 1.00 95.81 86 GLU A O 1
ATOM 670 N N . MET A 1 87 ? -2.419 8.055 2.430 1.00 95.88 87 MET A N 1
ATOM 671 C CA . MET A 1 87 ? -3.404 8.694 1.548 1.00 95.88 87 MET A CA 1
ATOM 672 C C . MET A 1 87 ? -4.848 8.413 1.980 1.00 95.88 87 MET A C 1
ATOM 674 O O . MET A 1 87 ? -5.715 9.284 1.892 1.00 95.88 87 MET A O 1
ATOM 678 N N . ALA A 1 88 ? -5.138 7.187 2.426 1.00 94.69 88 ALA A N 1
ATOM 679 C CA . ALA A 1 88 ? -6.459 6.849 2.938 1.00 94.69 88 ALA A CA 1
ATOM 680 C C . ALA A 1 88 ? -6.777 7.621 4.224 1.00 94.69 88 ALA A C 1
ATOM 682 O O . ALA A 1 88 ? -7.885 8.136 4.351 1.00 94.69 88 ALA A O 1
ATOM 683 N N . ILE A 1 89 ? -5.821 7.740 5.151 1.00 92.25 89 ILE A N 1
ATOM 684 C CA . ILE A 1 89 ? -5.991 8.531 6.377 1.00 92.25 89 ILE A CA 1
ATOM 685 C C . ILE A 1 89 ? -6.262 9.991 6.026 1.00 92.25 89 ILE A C 1
ATOM 687 O O . ILE A 1 89 ? -7.232 10.550 6.528 1.00 92.25 89 ILE A O 1
ATOM 691 N N . GLU A 1 90 ? -5.472 10.589 5.137 1.00 90.19 90 GLU A N 1
ATOM 692 C CA . GLU A 1 90 ? -5.665 11.975 4.707 1.00 90.19 90 GLU A CA 1
ATOM 693 C C . GLU A 1 90 ? -7.056 12.190 4.110 1.00 90.19 90 GLU A C 1
ATOM 695 O O . GLU A 1 90 ? -7.783 13.081 4.547 1.00 90.19 90 GLU A O 1
ATOM 700 N N . LYS A 1 91 ? -7.484 11.334 3.174 1.00 87.44 91 LYS A N 1
ATOM 701 C CA . LYS A 1 91 ? -8.815 11.452 2.562 1.00 87.44 91 LYS A CA 1
ATOM 702 C C . LYS A 1 91 ? -9.941 11.278 3.574 1.00 87.44 91 LYS A C 1
ATOM 704 O O . LYS A 1 91 ? -10.871 12.075 3.579 1.00 87.44 91 LYS A O 1
ATOM 709 N N . VAL A 1 92 ? -9.845 10.277 4.446 1.00 78.81 92 VAL A N 1
ATOM 710 C CA . VAL A 1 92 ? -10.842 10.026 5.493 1.00 78.81 92 VAL A CA 1
ATOM 711 C C . VAL A 1 92 ? -10.911 11.202 6.477 1.00 78.81 92 VAL A C 1
ATOM 713 O O . VAL A 1 92 ? -12.005 11.651 6.812 1.00 78.81 92 VAL A O 1
ATOM 716 N N . LEU A 1 93 ? -9.769 11.738 6.921 1.00 71.19 93 LEU A N 1
ATOM 717 C CA . LEU A 1 93 ? -9.715 12.892 7.828 1.00 71.19 93 LEU A CA 1
ATOM 718 C C . LEU A 1 93 ? -10.280 14.161 7.179 1.00 71.19 93 LEU A C 1
ATOM 720 O O . LEU A 1 93 ? -11.007 14.911 7.833 1.00 71.19 93 LEU A O 1
ATOM 724 N N . LEU A 1 94 ? -9.982 14.401 5.901 1.00 66.00 94 LEU A N 1
ATOM 725 C CA . LEU A 1 94 ? -10.560 15.516 5.149 1.00 66.00 94 LEU A CA 1
ATOM 726 C C . LEU A 1 94 ? -12.079 15.361 5.003 1.00 66.00 94 LEU A C 1
ATOM 728 O O . LEU A 1 94 ? -12.806 16.332 5.206 1.00 66.00 94 LEU A O 1
ATOM 732 N N . SER A 1 95 ? -12.568 14.145 4.736 1.00 61.59 95 SER A N 1
ATOM 733 C CA . SER A 1 95 ? -14.006 13.872 4.677 1.00 61.59 95 SER A CA 1
ATOM 734 C C . SER A 1 95 ? -14.702 14.150 6.011 1.00 61.59 95 SER A C 1
ATOM 736 O O . SER A 1 95 ? -15.742 14.796 6.007 1.00 61.59 95 SER A O 1
ATOM 738 N N . PHE A 1 96 ? -14.140 13.757 7.161 1.00 60.41 96 PHE A N 1
ATOM 739 C CA . PHE A 1 96 ? -14.762 14.044 8.465 1.00 60.41 96 PHE A CA 1
ATOM 740 C C . PHE A 1 96 ? -14.772 15.533 8.831 1.00 60.41 96 PHE A C 1
ATOM 742 O O . PHE A 1 96 ? -15.760 16.015 9.383 1.00 60.41 96 PHE A O 1
ATOM 749 N N . ASN A 1 97 ? -13.720 16.283 8.490 1.00 57.69 97 ASN A N 1
ATOM 750 C CA . ASN A 1 97 ? -13.684 17.729 8.738 1.00 57.69 97 ASN A CA 1
ATOM 751 C C . ASN A 1 97 ? -14.701 18.509 7.887 1.00 57.69 97 ASN A C 1
ATOM 753 O O . ASN A 1 97 ? -15.141 19.586 8.294 1.00 57.69 97 ASN A O 1
ATOM 757 N N . GLN A 1 98 ? -15.116 17.958 6.741 1.00 47.72 98 GLN A N 1
ATOM 758 C CA . GLN A 1 98 ? -16.156 18.553 5.902 1.00 47.72 98 GLN A CA 1
ATOM 759 C C . GLN A 1 98 ? -17.570 18.404 6.500 1.00 47.72 98 GLN A C 1
ATOM 761 O O . GLN A 1 98 ? -18.420 19.249 6.238 1.00 47.72 98 GLN A O 1
ATOM 766 N N . TYR A 1 99 ? -17.812 17.401 7.353 1.00 50.47 99 TYR A N 1
ATOM 767 C CA . TYR A 1 99 ? -19.098 17.207 8.049 1.00 50.47 99 TYR A CA 1
ATOM 768 C C . TYR A 1 99 ? -19.163 17.846 9.445 1.00 50.47 99 TYR A C 1
ATOM 770 O O . TYR A 1 99 ? -20.231 17.878 10.041 1.00 50.47 99 TYR A O 1
ATOM 778 N N . ALA A 1 100 ? -18.049 18.356 9.979 1.00 51.16 100 ALA A N 1
ATOM 779 C CA . ALA A 1 100 ? -17.997 18.986 11.304 1.00 51.16 100 ALA A CA 1
ATOM 780 C C . ALA A 1 100 ? -18.240 20.513 11.287 1.00 51.16 100 ALA A C 1
ATOM 782 O O . ALA A 1 100 ? -18.133 21.156 12.327 1.00 51.16 100 ALA A O 1
ATOM 783 N N . ASN A 1 101 ? -18.537 21.095 10.118 1.00 47.81 101 ASN A N 1
ATOM 784 C CA . ASN A 1 101 ? -18.784 22.533 9.930 1.00 47.81 101 ASN A CA 1
ATOM 785 C C . ASN A 1 101 ? -20.214 22.859 9.445 1.00 47.81 101 ASN A C 1
ATOM 787 O O . ASN A 1 101 ? -20.432 23.935 8.888 1.00 47.81 101 ASN A O 1
ATOM 791 N N . TYR A 1 102 ? -21.177 21.956 9.657 1.00 43.03 102 TYR A N 1
ATOM 792 C CA . TYR A 1 102 ? -22.600 22.176 9.374 1.00 43.03 102 TYR A CA 1
ATOM 793 C C . TYR A 1 102 ? -23.465 21.800 10.573 1.00 43.03 102 TYR A C 1
ATOM 795 O O . TYR A 1 102 ? -23.178 20.750 11.191 1.00 43.03 102 TYR A O 1
#

Organism: Trifolium pratense (NCBI:txid57577)

Radius of gyration: 21.92 Å; chains: 1; bounding box: 45×34×83 Å

pLDDT: mean 79.49, std 18.96, range [41.69, 98.56]

Sequence (102 aa):
METKEQRVVAPKKPTLTPKAIIHQKFGKNAYYVVEEVKQVCQTGCPGLSIPQTGPCLYRCTLQLPELTVVSETFKKKKDAEQSAAEMAIEKVLLSFNQYANY

Secondary structure (DSSP, 8-state):
-----------------HHHHHHHHHGGG-EEEEEEEEEE---PPTT-----EEEEEEEEEEE-SS-EEE---BSSHHHHHHHHHHHHHHHHHHHHHHHTT-